Protein AF-A0A374VEP1-F1 (afdb_monomer)

pLDDT: mean 96.17, std 2.08, range [87.88, 98.56]

Mean predicted aligned error: 3.12 Å

Structure (mmCIF, N/CA/C/O backbone):
data_AF-A0A374VEP1-F1
#
_entry.id   AF-A0A374VEP1-F1
#
loop_
_atom_site.group_PDB
_atom_site.id
_atom_site.type_symbol
_atom_site.label_atom_id
_atom_site.label_alt_id
_atom_site.label_comp_id
_atom_site.label_asym_id
_atom_site.label_entity_id
_atom_site.label_seq_id
_atom_site.pdbx_PDB_ins_code
_atom_site.Cartn_x
_atom_site.Cartn_y
_atom_site.Cartn_z
_atom_site.occupancy
_atom_site.B_iso_or_equiv
_atom_site.auth_seq_id
_atom_site.auth_comp_id
_atom_site.auth_asym_id
_atom_site.auth_atom_id
_atom_site.pdbx_PDB_model_num
ATOM 1 N N . LEU A 1 1 ? -4.386 3.827 4.971 1.00 96.31 1 LEU A N 1
ATOM 2 C CA . LEU A 1 1 ? -3.338 3.300 5.8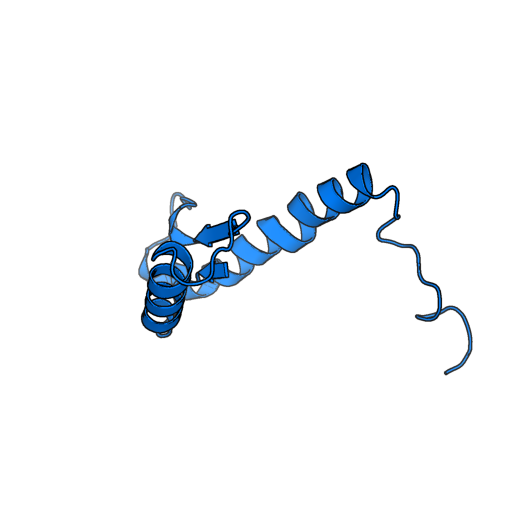70 1.00 96.31 1 LEU A CA 1
ATOM 3 C C . LEU A 1 1 ? -2.970 1.900 5.409 1.00 96.31 1 LEU A C 1
ATOM 5 O O . LEU A 1 1 ? -3.870 1.088 5.234 1.00 96.31 1 LEU A O 1
ATOM 9 N N . PHE A 1 2 ? -1.685 1.641 5.191 1.00 97.94 2 PHE A N 1
ATOM 10 C CA . PHE A 1 2 ? -1.167 0.296 4.948 1.00 97.94 2 PHE A CA 1
ATOM 11 C C . PHE A 1 2 ? -0.544 -0.196 6.246 1.00 97.94 2 PHE A C 1
ATOM 13 O O . PHE A 1 2 ? 0.223 0.555 6.840 1.00 97.94 2 PHE A O 1
ATOM 20 N N . MET A 1 3 ? -0.914 -1.394 6.694 1.00 98.31 3 MET A N 1
ATOM 21 C CA . MET A 1 3 ? -0.370 -1.990 7.912 1.00 98.31 3 MET A CA 1
ATOM 22 C C . MET A 1 3 ? 0.436 -3.235 7.553 1.00 98.31 3 MET A C 1
ATOM 24 O O . MET A 1 3 ? -0.096 -4.171 6.942 1.00 98.31 3 MET A O 1
ATOM 28 N N . GLY A 1 4 ? 1.719 -3.206 7.902 1.00 96.75 4 GLY A N 1
ATOM 29 C CA . GLY A 1 4 ? 2.648 -4.316 7.711 1.00 96.75 4 GLY A CA 1
ATOM 30 C C . GLY A 1 4 ? 2.676 -5.271 8.904 1.00 96.75 4 GLY A C 1
ATOM 31 O O . GLY A 1 4 ? 1.915 -5.138 9.868 1.00 96.75 4 GLY A O 1
ATOM 32 N N . GLU A 1 5 ? 3.583 -6.241 8.839 1.00 97.50 5 GLU A N 1
ATOM 33 C CA . GLU A 1 5 ? 3.802 -7.238 9.898 1.00 97.50 5 GLU A CA 1
ATOM 34 C C . GLU A 1 5 ? 5.245 -7.210 10.435 1.00 97.50 5 GLU A C 1
ATOM 36 O O . GLU A 1 5 ? 5.719 -8.191 11.000 1.00 97.50 5 GLU A O 1
ATOM 41 N N . ASP A 1 6 ? 5.951 -6.090 10.248 1.00 96.56 6 ASP A N 1
ATOM 42 C CA . ASP A 1 6 ? 7.312 -5.876 10.751 1.00 96.56 6 ASP A CA 1
ATOM 43 C C . ASP A 1 6 ? 7.341 -5.349 12.198 1.00 96.56 6 ASP A C 1
ATOM 45 O O . ASP A 1 6 ? 6.311 -5.176 12.863 1.00 96.56 6 ASP A O 1
ATOM 49 N N . GLU A 1 7 ? 8.543 -5.073 12.709 1.00 96.81 7 GLU A N 1
ATOM 50 C CA . GLU A 1 7 ? 8.754 -4.529 14.052 1.00 96.81 7 GLU A CA 1
ATOM 51 C C . GLU A 1 7 ? 8.065 -3.171 14.288 1.00 96.81 7 GLU A C 1
ATOM 53 O O . GLU A 1 7 ? 7.854 -2.768 15.439 1.00 96.81 7 GLU A O 1
ATOM 58 N N . ASN A 1 8 ? 7.671 -2.478 13.217 1.00 97.25 8 ASN A N 1
ATOM 59 C CA . ASN A 1 8 ? 7.030 -1.173 13.251 1.00 97.25 8 ASN A CA 1
ATOM 60 C C . ASN A 1 8 ? 5.500 -1.257 13.267 1.00 97.25 8 ASN A C 1
ATOM 62 O O . ASN A 1 8 ? 4.858 -0.213 13.382 1.00 97.25 8 ASN A O 1
ATOM 66 N N . ARG A 1 9 ? 4.890 -2.453 13.271 1.00 97.69 9 ARG A N 1
ATOM 67 C CA . ARG A 1 9 ? 3.423 -2.631 13.320 1.00 97.69 9 ARG A CA 1
ATOM 68 C C . ARG A 1 9 ? 2.731 -1.826 14.430 1.00 97.69 9 ARG A C 1
ATOM 70 O O . ARG A 1 9 ? 1.620 -1.332 14.253 1.00 97.69 9 ARG A O 1
ATOM 77 N N . LYS A 1 10 ? 3.398 -1.606 15.569 1.00 98.25 10 LYS A N 1
ATOM 78 C CA . LYS A 1 10 ? 2.870 -0.760 16.661 1.00 98.25 10 LYS A CA 1
ATOM 79 C C . LYS A 1 10 ? 2.669 0.705 16.251 1.00 98.25 10 LYS A C 1
ATOM 81 O O . LYS A 1 10 ? 1.799 1.386 16.796 1.00 98.25 10 LYS A O 1
ATOM 86 N N . LEU A 1 11 ? 3.474 1.212 15.320 1.00 98.56 11 LEU A N 1
ATOM 87 C CA . LEU A 1 11 ? 3.302 2.545 14.744 1.00 98.56 11 LEU A CA 1
ATOM 88 C C . LEU A 1 11 ? 2.057 2.592 13.854 1.00 98.56 11 LEU A C 1
ATOM 90 O O . LEU A 1 11 ? 1.271 3.536 13.969 1.00 98.56 11 LEU A O 1
ATOM 94 N N . ASP A 1 12 ? 1.830 1.549 13.055 1.00 98.31 12 ASP A N 1
ATOM 95 C CA . ASP A 1 12 ? 0.637 1.416 12.217 1.00 98.31 12 ASP A CA 1
ATOM 96 C C . ASP A 1 12 ? -0.637 1.336 13.065 1.00 98.31 12 ASP A C 1
ATOM 98 O O . ASP A 1 12 ? -1.615 2.036 12.801 1.00 98.31 12 ASP A O 1
ATOM 102 N N . GLU A 1 13 ? -0.622 0.542 14.138 1.00 98.38 13 GLU A N 1
ATOM 103 C CA . GLU A 1 13 ? -1.734 0.434 15.089 1.00 98.38 13 GLU A CA 1
ATOM 104 C C . GLU A 1 13 ? -2.040 1.776 15.764 1.00 98.38 13 GLU A C 1
ATOM 106 O O . GLU A 1 13 ? -3.206 2.159 15.902 1.00 98.38 13 GLU A O 1
ATOM 111 N N . ARG A 1 14 ? -1.003 2.540 16.129 1.00 98.25 14 ARG A N 1
ATOM 112 C CA . ARG A 1 14 ? -1.163 3.895 16.671 1.00 98.25 14 ARG A CA 1
ATOM 113 C C . ARG A 1 14 ? -1.796 4.839 15.645 1.00 98.25 14 ARG A C 1
ATOM 115 O O . ARG A 1 14 ? -2.679 5.617 16.012 1.00 98.25 14 ARG A O 1
ATOM 122 N N . ALA A 1 15 ? -1.369 4.779 14.383 1.00 97.31 15 ALA A N 1
ATOM 123 C CA . ALA A 1 15 ? -1.954 5.574 13.306 1.00 97.31 15 ALA A CA 1
ATOM 124 C C . ALA A 1 15 ? -3.421 5.186 13.060 1.00 97.31 15 ALA A C 1
ATOM 126 O O . ALA A 1 15 ? -4.281 6.065 12.999 1.00 97.31 15 ALA A O 1
ATOM 127 N N . ARG A 1 16 ? -3.730 3.882 13.014 1.00 97.00 16 ARG A N 1
ATOM 128 C CA . ARG A 1 16 ? -5.100 3.357 12.916 1.00 97.00 16 ARG A CA 1
ATOM 129 C C . ARG A 1 16 ? -5.971 3.897 14.041 1.00 97.00 16 ARG A C 1
ATOM 131 O O . ARG A 1 16 ? -7.013 4.475 13.755 1.00 97.00 16 ARG A O 1
ATOM 138 N N . ALA A 1 17 ? -5.526 3.772 15.290 1.00 96.19 17 ALA A N 1
ATOM 139 C CA . ALA A 1 17 ? -6.274 4.239 16.453 1.00 96.19 17 ALA A CA 1
ATOM 140 C C . ALA A 1 17 ? -6.564 5.746 16.397 1.00 96.19 17 ALA A C 1
ATOM 142 O O . ALA A 1 17 ? -7.657 6.171 16.766 1.00 96.19 17 ALA A O 1
ATOM 143 N N . PHE A 1 18 ? -5.611 6.557 15.927 1.00 96.00 18 PHE A N 1
ATOM 144 C CA . PHE A 1 18 ? -5.823 7.992 15.740 1.00 96.00 18 PHE A CA 1
ATOM 145 C C . PHE A 1 18 ? -6.872 8.281 14.656 1.00 96.00 18 PHE A C 1
ATOM 147 O O . PHE A 1 18 ? -7.825 9.015 14.922 1.00 96.00 18 PHE A O 1
ATOM 154 N N . LEU A 1 19 ? -6.732 7.662 13.478 1.00 95.19 19 LEU A N 1
ATOM 155 C CA . LEU A 1 19 ? -7.649 7.835 12.347 1.00 95.19 19 LEU A CA 1
ATOM 156 C C . LEU A 1 19 ? -9.080 7.401 12.705 1.00 95.19 19 LEU A C 1
ATOM 158 O O . LEU A 1 19 ? -10.037 8.106 12.407 1.00 95.19 19 LEU A O 1
ATOM 162 N N . THR A 1 20 ? -9.249 6.280 13.410 1.00 92.69 20 THR A N 1
ATOM 163 C CA . THR A 1 20 ? -10.579 5.732 13.729 1.00 92.69 20 THR A CA 1
ATOM 164 C C . THR A 1 20 ? -11.227 6.339 14.975 1.00 92.69 20 THR A C 1
ATOM 166 O O . THR A 1 20 ? -12.345 5.968 15.320 1.00 92.69 20 THR A O 1
ATOM 169 N N . ARG A 1 21 ? -10.561 7.266 15.678 1.00 92.88 21 ARG A N 1
ATOM 170 C CA . ARG A 1 21 ? -11.116 7.915 16.883 1.00 92.88 21 ARG A CA 1
ATOM 171 C C . ARG A 1 21 ? -12.224 8.929 16.561 1.00 92.88 21 ARG A C 1
ATOM 173 O O . ARG A 1 21 ? -12.899 9.394 17.475 1.00 92.88 21 ARG A O 1
ATOM 180 N N . GLY A 1 22 ? -12.384 9.311 15.292 1.00 87.88 22 GLY A N 1
ATOM 181 C CA . GLY A 1 22 ? -13.367 10.307 14.848 1.00 87.88 22 GLY A CA 1
ATOM 182 C C . GLY A 1 22 ? -12.958 11.761 15.112 1.00 87.88 22 GLY A C 1
ATOM 183 O O . GLY A 1 22 ? -13.752 12.668 14.894 1.00 87.88 22 GLY A O 1
ATOM 184 N N . VAL A 1 23 ? -11.724 12.002 15.571 1.00 91.44 23 VAL A N 1
ATOM 185 C CA . VAL A 1 23 ? -11.216 13.355 15.878 1.00 91.44 23 VAL A CA 1
ATOM 186 C C . VAL A 1 23 ? -10.754 14.127 14.644 1.00 91.44 23 VAL A C 1
ATOM 188 O O . VAL A 1 23 ? -10.594 15.341 14.722 1.00 91.44 23 VAL A O 1
ATOM 191 N N . THR A 1 24 ? -10.522 13.442 13.524 1.00 89.06 24 THR A N 1
ATOM 192 C CA . THR A 1 24 ? -10.099 14.072 12.266 1.00 89.06 24 THR A CA 1
ATOM 193 C C . THR A 1 24 ? -11.283 14.542 11.419 1.00 89.06 24 THR A C 1
ATOM 195 O O . THR A 1 24 ? -11.117 15.426 10.588 1.00 89.06 24 THR A O 1
ATOM 198 N N . GLY A 1 25 ? -12.484 13.997 11.653 1.00 91.94 25 GLY A N 1
ATOM 199 C CA . GLY A 1 25 ? -13.675 14.261 10.838 1.00 91.94 25 GLY A CA 1
ATOM 200 C C . GLY A 1 25 ? -13.693 13.529 9.490 1.00 91.94 25 GLY A C 1
ATOM 201 O O . GLY A 1 25 ? -14.662 13.673 8.746 1.00 91.94 25 GLY A O 1
ATOM 202 N N . ASP A 1 26 ? -12.664 12.733 9.185 1.00 92.12 26 ASP A N 1
ATOM 203 C CA . ASP A 1 26 ? -12.582 11.961 7.945 1.00 92.12 26 ASP A CA 1
ATOM 204 C C . ASP A 1 26 ? -13.617 10.830 7.938 1.00 92.12 2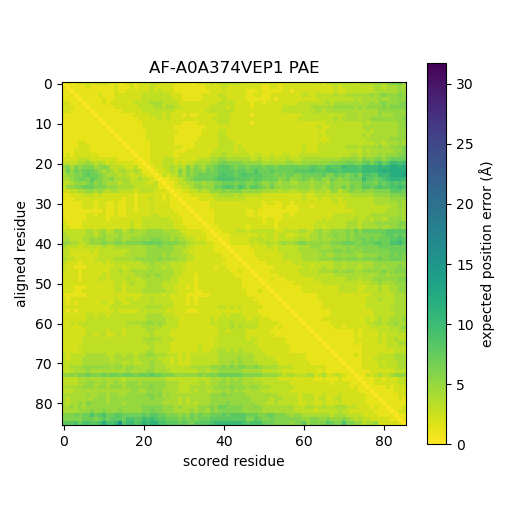6 ASP A C 1
ATOM 206 O O . ASP A 1 26 ? -13.835 10.147 8.943 1.00 92.12 26 ASP A O 1
ATOM 210 N N . THR A 1 27 ? -14.244 10.605 6.783 1.00 91.19 27 THR A N 1
ATOM 211 C CA . THR A 1 27 ? -15.281 9.568 6.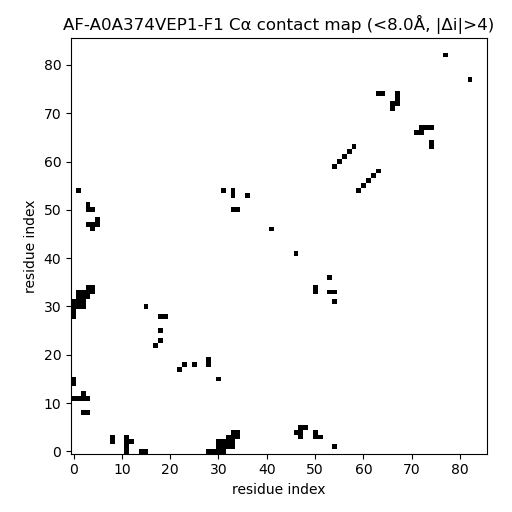60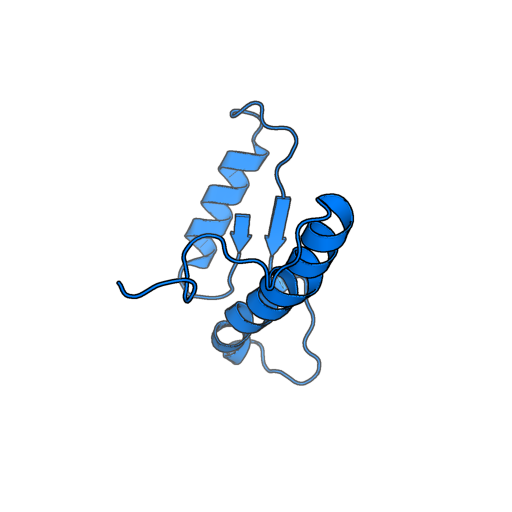2 1.00 91.19 27 THR A CA 1
ATOM 212 C C . THR A 1 27 ? -14.879 8.489 5.596 1.00 91.19 27 THR A C 1
ATOM 214 O O . THR A 1 27 ? -15.556 7.473 5.469 1.00 91.19 27 THR A O 1
ATOM 217 N N . ASP A 1 28 ? -13.752 8.676 4.915 1.00 92.44 28 ASP A N 1
ATOM 218 C CA . ASP A 1 28 ? -13.255 7.894 3.783 1.00 92.44 28 ASP A CA 1
ATOM 219 C C . ASP A 1 28 ? -11.907 7.213 4.085 1.00 92.44 28 ASP A C 1
ATOM 221 O O . ASP A 1 28 ? -11.048 7.009 3.221 1.00 92.44 28 ASP A O 1
ATOM 225 N N . ILE A 1 29 ? -11.722 6.809 5.341 1.00 95.31 29 ILE A N 1
ATOM 226 C CA . ILE A 1 29 ? -10.516 6.116 5.791 1.00 95.31 29 ILE A CA 1
ATOM 227 C C . ILE A 1 29 ? -10.514 4.681 5.252 1.00 95.31 29 ILE A C 1
ATOM 229 O O . ILE A 1 29 ? -11.329 3.848 5.641 1.00 95.31 29 ILE A O 1
ATOM 233 N N . ASN A 1 30 ? -9.528 4.369 4.411 1.00 95.69 30 ASN A N 1
ATOM 234 C CA . ASN A 1 30 ? -9.266 3.011 3.939 1.00 95.69 30 ASN A CA 1
ATOM 235 C C . ASN A 1 30 ? -8.052 2.423 4.668 1.00 95.69 30 ASN A C 1
ATOM 237 O O . ASN A 1 30 ? -6.970 3.023 4.675 1.00 95.69 30 ASN A O 1
ATOM 241 N N . ILE A 1 31 ? -8.219 1.249 5.274 1.00 97.00 31 ILE A N 1
ATOM 242 C CA . ILE A 1 31 ? -7.160 0.500 5.961 1.00 97.00 31 ILE A 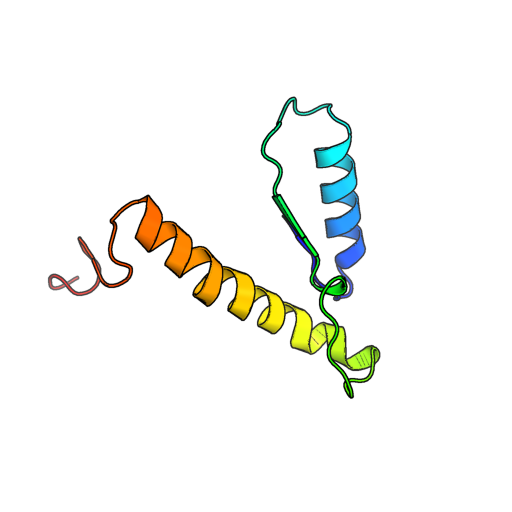CA 1
ATOM 243 C C . ILE A 1 31 ? -6.951 -0.806 5.201 1.00 97.00 31 ILE A C 1
ATOM 245 O O . ILE A 1 31 ? -7.912 -1.524 4.951 1.00 97.00 31 ILE A O 1
ATOM 249 N N . ILE A 1 32 ? -5.706 -1.099 4.835 1.00 97.88 32 ILE A N 1
ATOM 250 C CA . ILE A 1 32 ? -5.305 -2.399 4.298 1.00 97.88 32 ILE A CA 1
ATOM 251 C C . ILE A 1 32 ? -4.336 -3.004 5.303 1.00 97.88 32 ILE A C 1
ATOM 253 O O . ILE A 1 32 ? -3.195 -2.550 5.405 1.00 97.88 32 ILE A O 1
ATOM 257 N N . ASP A 1 33 ? -4.809 -3.993 6.055 1.00 97.94 33 ASP A N 1
ATOM 258 C CA . ASP A 1 33 ? -3.994 -4.753 6.996 1.00 97.94 33 ASP A CA 1
ATOM 259 C C . ASP A 1 33 ? -3.592 -6.085 6.365 1.00 97.94 33 ASP A C 1
ATOM 261 O O . ASP A 1 33 ? -4.431 -6.910 6.008 1.00 97.94 33 ASP A O 1
ATOM 265 N N . THR A 1 34 ? -2.290 -6.281 6.192 1.00 97.56 34 THR A N 1
ATOM 266 C CA . THR A 1 34 ? -1.741 -7.492 5.567 1.00 97.56 34 THR A CA 1
ATOM 267 C C . THR A 1 34 ? -2.019 -8.759 6.375 1.00 97.56 34 THR A C 1
ATOM 269 O O . THR A 1 34 ? -2.155 -9.833 5.783 1.00 97.56 34 THR A O 1
ATOM 272 N N . ALA A 1 35 ? -2.241 -8.625 7.686 1.00 96.25 35 ALA A N 1
ATOM 273 C CA . ALA A 1 35 ? -2.625 -9.725 8.565 1.00 96.25 35 ALA A CA 1
ATOM 274 C C . ALA A 1 35 ? -4.023 -10.302 8.250 1.00 96.25 35 ALA A C 1
ATOM 276 O O . ALA A 1 35 ? -4.318 -11.432 8.631 1.00 96.25 35 ALA A O 1
ATOM 277 N N . GLU A 1 36 ? -4.883 -9.574 7.523 1.00 96.81 36 GLU A N 1
ATOM 278 C CA . GLU A 1 36 ? -6.205 -10.070 7.098 1.00 96.81 36 GLU A CA 1
ATOM 279 C C . GLU A 1 36 ? -6.115 -11.123 5.975 1.00 96.81 36 GLU A C 1
ATOM 281 O O . GLU A 1 36 ? -7.096 -11.806 5.671 1.00 96.81 36 GLU A O 1
ATOM 286 N N . PHE A 1 37 ? -4.939 -11.285 5.359 1.00 95.50 37 PHE A N 1
ATOM 287 C CA . PHE A 1 37 ? -4.725 -12.175 4.223 1.00 95.50 37 PHE A CA 1
ATOM 288 C C . PHE A 1 37 ? -3.976 -13.444 4.650 1.00 95.50 37 PHE A C 1
ATOM 290 O O . PHE A 1 37 ? -2.779 -13.432 4.962 1.00 95.50 37 PHE A O 1
ATOM 297 N N . ALA A 1 38 ? -4.692 -14.569 4.630 1.00 93.00 38 ALA A N 1
ATOM 298 C CA . ALA A 1 38 ? -4.130 -15.883 4.920 1.00 93.00 38 ALA A CA 1
ATOM 299 C C . ALA A 1 38 ? -3.184 -16.353 3.801 1.00 93.00 38 ALA A C 1
ATOM 301 O O . ALA A 1 38 ? -3.492 -16.217 2.616 1.00 93.00 38 ALA A O 1
ATOM 302 N N . ILE A 1 39 ? -2.064 -16.970 4.188 1.00 93.31 39 ILE A N 1
ATOM 303 C CA . ILE A 1 39 ? -1.125 -17.632 3.271 1.00 93.31 39 ILE A CA 1
ATOM 304 C C . ILE A 1 39 ? -0.944 -19.074 3.757 1.00 93.31 39 ILE A C 1
ATOM 306 O O . ILE A 1 39 ? -0.104 -19.330 4.620 1.00 93.31 39 ILE A O 1
ATOM 310 N N . PRO A 1 40 ? -1.761 -20.022 3.266 1.00 94.50 40 PRO A N 1
ATOM 311 C CA . PRO A 1 40 ? -1.673 -21.412 3.692 1.00 94.50 40 PRO A CA 1
ATOM 312 C C . PRO A 1 40 ? -0.280 -21.994 3.433 1.00 94.50 40 PRO A C 1
ATOM 314 O O . PRO A 1 40 ? 0.229 -21.913 2.316 1.00 94.50 40 PRO A O 1
ATOM 317 N N . GLY A 1 41 ? 0.311 -22.606 4.460 1.00 94.94 41 GLY A N 1
ATOM 318 C CA . GLY A 1 41 ? 1.628 -23.244 4.373 1.00 94.94 41 GLY A CA 1
ATOM 319 C C . GLY A 1 41 ? 2.825 -22.306 4.561 1.00 94.94 41 GLY A C 1
ATOM 320 O O . GLY A 1 41 ? 3.949 -22.750 4.350 1.00 94.94 41 GLY A O 1
ATOM 321 N N . LEU A 1 42 ? 2.604 -21.044 4.941 1.00 95.31 42 LEU A N 1
ATOM 322 C CA . LEU A 1 42 ? 3.662 -20.129 5.371 1.00 95.31 42 LEU A CA 1
ATOM 323 C C . LEU A 1 42 ? 3.678 -20.045 6.900 1.00 95.31 42 LEU A C 1
ATOM 325 O O . LEU A 1 42 ? 2.645 -19.748 7.498 1.00 95.31 42 LEU A O 1
ATOM 329 N N . ASP A 1 43 ? 4.842 -20.261 7.510 1.00 96.38 43 ASP A N 1
ATOM 330 C CA . ASP A 1 43 ? 5.009 -20.051 8.948 1.00 96.38 43 ASP A CA 1
ATOM 331 C C . ASP A 1 43 ? 4.944 -18.555 9.289 1.00 96.38 43 ASP A C 1
ATOM 333 O O . ASP A 1 43 ? 5.468 -17.708 8.555 1.00 96.38 43 ASP A O 1
ATOM 337 N N . ASP A 1 44 ? 4.326 -18.230 10.427 1.00 93.31 44 ASP A N 1
ATOM 338 C CA . ASP A 1 44 ? 4.064 -16.845 10.839 1.00 93.31 44 ASP A CA 1
ATOM 339 C C . ASP A 1 44 ? 5.343 -15.998 10.934 1.00 93.31 44 ASP A C 1
ATOM 341 O O . ASP A 1 44 ? 5.318 -14.806 10.629 1.00 93.31 44 ASP A O 1
ATOM 345 N N . GLU A 1 45 ? 6.486 -16.606 11.275 1.00 94.94 45 GLU A N 1
ATOM 346 C CA . GLU A 1 45 ? 7.771 -15.901 11.372 1.00 94.94 45 GLU A CA 1
ATOM 347 C C . GLU A 1 45 ? 8.234 -15.284 10.042 1.00 94.94 45 GLU A C 1
ATOM 349 O O . GLU A 1 45 ? 8.935 -14.272 10.038 1.00 94.94 45 GLU A O 1
ATOM 354 N N . PHE A 1 46 ? 7.807 -15.838 8.903 1.00 95.75 46 PHE A N 1
ATOM 355 C CA . PHE A 1 46 ? 8.169 -15.327 7.579 1.00 95.75 46 PHE A CA 1
ATOM 356 C C . PHE A 1 46 ? 7.190 -14.277 7.051 1.00 95.75 46 PHE A C 1
ATOM 358 O O . PHE A 1 46 ? 7.459 -13.650 6.020 1.00 95.75 46 PHE A O 1
ATOM 365 N N . ARG A 1 47 ? 6.067 -14.033 7.738 1.00 96.12 47 ARG A N 1
ATOM 366 C CA . ARG A 1 47 ? 5.060 -13.063 7.282 1.00 96.12 47 ARG A CA 1
ATOM 367 C C . ARG A 1 47 ? 5.599 -11.641 7.213 1.00 96.12 47 ARG A C 1
ATOM 369 O O . ARG A 1 47 ? 5.220 -10.909 6.301 1.00 96.12 47 ARG A O 1
ATOM 376 N N . VAL A 1 48 ? 6.563 -11.280 8.064 1.00 96.38 48 VAL A N 1
ATOM 377 C CA . VAL A 1 48 ? 7.263 -9.987 7.976 1.00 96.38 48 VAL A CA 1
ATOM 378 C C . VAL A 1 48 ? 7.872 -9.754 6.588 1.00 96.38 48 VAL A C 1
ATOM 380 O O . VAL A 1 48 ? 7.729 -8.670 6.027 1.00 96.38 48 VAL A O 1
ATOM 383 N N . ILE A 1 49 ? 8.458 -10.793 5.984 1.00 95.94 49 ILE A N 1
ATOM 384 C CA . ILE A 1 49 ? 9.105 -10.727 4.665 1.00 95.94 49 ILE A CA 1
ATOM 385 C C . ILE A 1 49 ? 8.063 -10.585 3.551 1.00 95.94 49 ILE A C 1
ATOM 387 O O . ILE A 1 49 ? 8.284 -9.870 2.575 1.00 95.94 49 ILE A O 1
ATOM 391 N N . VAL A 1 50 ? 6.927 -11.274 3.684 1.00 95.94 50 VAL A N 1
ATOM 392 C CA . VAL A 1 50 ? 5.915 -11.381 2.622 1.00 95.94 50 VAL A CA 1
ATOM 393 C C . VAL A 1 50 ? 4.868 -10.264 2.694 1.00 95.94 50 VAL A C 1
ATOM 395 O O . VAL A 1 50 ? 4.273 -9.924 1.670 1.00 95.94 50 VAL A O 1
ATOM 398 N N . SER A 1 51 ? 4.665 -9.629 3.852 1.00 96.25 51 SER A N 1
ATOM 399 C CA . SER A 1 51 ? 3.675 -8.554 4.024 1.00 96.25 51 SER A CA 1
ATOM 400 C C . SER A 1 51 ? 3.791 -7.416 2.984 1.00 96.25 51 SER A C 1
ATOM 402 O O . SER A 1 51 ? 2.759 -7.026 2.423 1.00 96.25 51 SER A O 1
ATOM 404 N N . PRO A 1 52 ? 4.989 -6.948 2.560 1.00 96.12 52 PRO A N 1
ATOM 405 C CA . PRO A 1 52 ? 5.096 -5.943 1.498 1.00 96.12 52 PRO A CA 1
ATOM 406 C C . PRO A 1 52 ? 4.680 -6.474 0.115 1.00 96.12 52 PRO A C 1
ATOM 408 O O . PRO A 1 52 ? 4.214 -5.712 -0.737 1.00 96.12 52 PRO A O 1
ATOM 411 N N . TRP A 1 53 ? 4.816 -7.781 -0.136 1.00 96.19 53 TRP A N 1
ATOM 412 C CA . TRP A 1 53 ? 4.358 -8.408 -1.380 1.00 96.19 53 TRP A CA 1
ATOM 413 C C . TRP A 1 53 ? 2.837 -8.519 -1.425 1.00 96.19 53 TRP A C 1
ATOM 415 O O . TRP A 1 53 ? 2.250 -8.252 -2.475 1.00 96.19 53 TRP A O 1
ATOM 425 N N . ILE A 1 54 ? 2.192 -8.816 -0.290 1.00 96.69 54 ILE A N 1
ATOM 426 C CA . ILE A 1 54 ? 0.727 -8.751 -0.168 1.00 96.69 54 ILE A CA 1
ATOM 427 C C . ILE A 1 54 ? 0.254 -7.344 -0.560 1.00 96.69 54 ILE A C 1
ATOM 429 O O . ILE A 1 54 ? -0.584 -7.202 -1.453 1.00 96.69 54 ILE A O 1
ATOM 433 N N . LEU A 1 55 ? 0.853 -6.293 0.018 1.00 96.94 55 LEU A N 1
ATOM 434 C CA . LEU A 1 55 ? 0.536 -4.903 -0.344 1.00 96.94 55 LEU A CA 1
ATOM 435 C C . LEU A 1 55 ? 0.771 -4.616 -1.828 1.00 96.94 55 LEU A C 1
ATOM 437 O O . LEU A 1 55 ? -0.056 -3.963 -2.464 1.00 96.94 55 LEU A O 1
ATOM 441 N N . THR A 1 56 ? 1.867 -5.122 -2.397 1.00 97.50 56 THR A N 1
ATOM 442 C CA . THR A 1 56 ? 2.182 -4.939 -3.819 1.00 97.50 56 THR A CA 1
ATOM 443 C C . THR A 1 56 ? 1.061 -5.488 -4.699 1.00 97.50 56 THR A C 1
ATOM 445 O O . THR A 1 56 ? 0.563 -4.765 -5.561 1.00 97.50 56 THR A O 1
ATOM 448 N N . VAL A 1 57 ? 0.596 -6.717 -4.462 1.00 96.69 57 VAL A N 1
ATOM 449 C CA . VAL A 1 57 ? -0.489 -7.322 -5.255 1.00 96.69 57 VAL A CA 1
ATOM 450 C C . VAL A 1 57 ? -1.805 -6.557 -5.079 1.00 96.69 57 VAL A C 1
ATOM 452 O O . VAL A 1 57 ? -2.505 -6.279 -6.056 1.00 96.69 57 VAL A O 1
ATOM 455 N N . LEU A 1 58 ? -2.143 -6.158 -3.853 1.00 97.31 58 LEU A N 1
ATOM 456 C CA . LEU A 1 58 ? -3.385 -5.428 -3.585 1.00 97.31 58 LEU A CA 1
ATOM 457 C C . LEU A 1 58 ? -3.396 -4.038 -4.234 1.00 97.31 58 LEU A C 1
ATOM 459 O O . LEU A 1 58 ? -4.397 -3.644 -4.834 1.00 97.31 58 LEU A O 1
ATOM 463 N N . VAL A 1 59 ? -2.294 -3.295 -4.133 1.00 97.00 59 VAL A N 1
ATOM 464 C CA . VAL A 1 59 ? -2.248 -1.877 -4.514 1.00 97.00 59 VAL A CA 1
ATOM 465 C C . VAL A 1 59 ? -1.794 -1.688 -5.959 1.00 97.00 59 VAL A C 1
ATOM 467 O O . VAL A 1 59 ? -2.447 -0.979 -6.725 1.00 97.00 59 VAL A O 1
ATOM 470 N N . THR A 1 60 ? -0.685 -2.316 -6.351 1.00 96.50 60 THR A N 1
ATOM 471 C CA . THR A 1 60 ? -0.070 -2.069 -7.667 1.00 96.50 60 THR A CA 1
ATOM 472 C C . THR A 1 60 ? -0.759 -2.823 -8.799 1.00 96.50 60 THR A C 1
ATOM 474 O O . THR A 1 60 ? -0.749 -2.340 -9.930 1.00 96.50 60 THR A O 1
ATOM 477 N N . ASP A 1 61 ? -1.397 -3.959 -8.503 1.00 96.25 61 ASP A N 1
ATOM 478 C CA . ASP A 1 61 ? -2.188 -4.706 -9.481 1.00 96.25 61 ASP A CA 1
ATOM 479 C C . ASP A 1 61 ? -3.681 -4.391 -9.331 1.00 96.25 61 ASP A C 1
ATOM 481 O O . ASP A 1 61 ? -4.253 -3.660 -10.144 1.00 96.25 61 ASP A O 1
ATOM 485 N N . ARG A 1 62 ? -4.330 -4.875 -8.265 1.00 97.00 62 ARG A N 1
ATOM 486 C CA . ARG A 1 62 ? -5.798 -4.818 -8.162 1.00 97.00 62 ARG A CA 1
ATOM 487 C C . ARG A 1 62 ? -6.332 -3.391 -8.097 1.00 97.00 62 ARG A C 1
ATOM 489 O O . ARG A 1 62 ? -7.153 -3.012 -8.935 1.00 97.00 62 ARG A O 1
ATOM 496 N N . LEU A 1 63 ? -5.883 -2.600 -7.123 1.00 97.31 63 LEU A N 1
ATOM 497 C CA . LEU A 1 63 ? -6.386 -1.242 -6.924 1.00 97.31 63 LEU A CA 1
ATOM 498 C C . LEU A 1 63 ? -6.092 -0.355 -8.139 1.00 97.31 63 LEU A C 1
ATOM 500 O O . LEU A 1 63 ? -6.996 0.316 -8.635 1.00 97.31 63 LEU A O 1
ATOM 504 N N . ALA A 1 64 ? -4.868 -0.410 -8.674 1.00 97.88 64 ALA A N 1
ATOM 505 C CA . ALA A 1 64 ? -4.472 0.365 -9.848 1.00 97.88 64 ALA A CA 1
ATOM 506 C C . ALA A 1 64 ? -5.381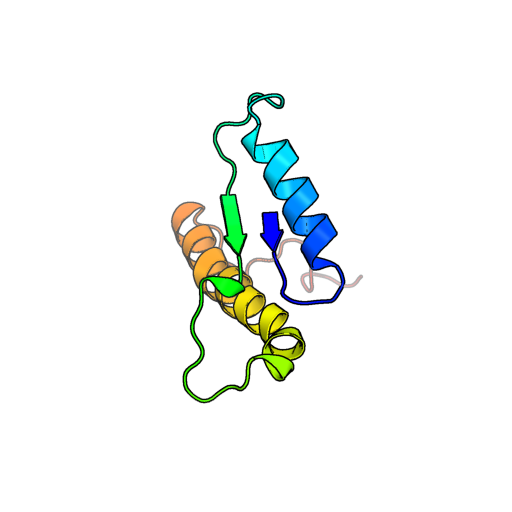 0.113 -11.067 1.00 97.88 64 ALA A C 1
ATOM 508 O O . ALA A 1 64 ? -5.785 1.064 -11.740 1.00 97.88 64 ALA A O 1
ATOM 509 N N . ARG A 1 65 ? -5.764 -1.145 -11.331 1.00 97.50 65 ARG A N 1
ATOM 510 C CA . ARG A 1 65 ? -6.668 -1.500 -1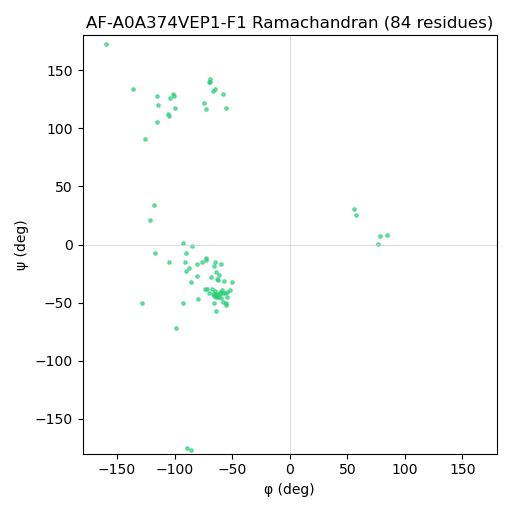2.444 1.00 97.50 65 ARG A CA 1
ATOM 511 C C . ARG A 1 65 ? -8.088 -0.982 -12.254 1.00 97.50 65 ARG A C 1
ATOM 513 O O . ARG A 1 65 ? -8.713 -0.521 -13.214 1.00 97.50 65 ARG A O 1
ATOM 520 N N . TYR A 1 66 ? -8.602 -1.016 -11.027 1.00 97.56 66 TYR A N 1
ATOM 521 C CA . TYR A 1 66 ? -9.901 -0.413 -10.734 1.00 97.56 66 TYR A CA 1
ATOM 522 C C . TYR A 1 66 ? -9.857 1.110 -10.884 1.00 97.56 66 TYR A C 1
ATOM 524 O O . TYR A 1 66 ? -10.746 1.679 -11.517 1.00 97.56 66 TYR A O 1
ATOM 532 N N . TYR A 1 67 ? -8.797 1.765 -10.405 1.00 97.81 67 TYR A N 1
ATOM 533 C CA . TYR A 1 67 ? -8.600 3.204 -10.600 1.00 97.81 67 TYR A CA 1
ATOM 534 C C . TYR A 1 67 ? -8.535 3.580 -12.084 1.00 97.81 67 TYR A C 1
ATOM 536 O O . TYR A 1 67 ? -9.231 4.504 -12.500 1.00 97.81 67 TYR A O 1
ATOM 544 N N . GLU A 1 68 ? -7.776 2.848 -12.903 1.00 98.25 68 GLU A N 1
ATOM 545 C CA . GLU A 1 68 ? -7.744 3.007 -14.369 1.00 98.25 68 GLU A CA 1
ATOM 546 C C . GLU A 1 68 ? -9.151 2.904 -14.976 1.00 98.25 68 GLU A C 1
ATOM 548 O O . GLU A 1 68 ? -9.564 3.748 -15.776 1.00 98.25 68 GLU A O 1
ATOM 553 N N . THR A 1 69 ? -9.924 1.907 -14.540 1.00 97.56 69 THR A N 1
ATOM 554 C CA . THR A 1 69 ? -11.285 1.661 -15.033 1.00 97.56 69 THR A CA 1
ATOM 555 C C . THR A 1 69 ? -12.246 2.796 -14.685 1.00 97.56 69 THR A C 1
ATOM 557 O O . THR A 1 69 ? -13.082 3.156 -15.518 1.00 97.56 69 THR A O 1
ATOM 560 N N . VAL A 1 70 ? -12.152 3.359 -13.479 1.00 98.12 70 VAL A N 1
ATOM 561 C CA . VAL A 1 70 ? -13.054 4.417 -12.997 1.00 98.12 70 VAL A CA 1
ATOM 562 C C . VAL A 1 70 ? -12.654 5.781 -13.556 1.00 98.12 70 VAL A C 1
ATOM 564 O O . VAL A 1 70 ? -13.498 6.501 -14.082 1.00 98.12 70 VAL A O 1
ATOM 567 N N . THR A 1 71 ? -11.366 6.118 -13.508 1.00 98.06 71 THR A N 1
ATOM 568 C CA . THR A 1 71 ? -10.848 7.420 -13.966 1.00 98.06 71 THR A CA 1
ATOM 569 C C . THR A 1 71 ? -10.757 7.536 -15.486 1.00 98.06 71 THR A C 1
ATOM 571 O O . THR A 1 71 ? -10.595 8.639 -16.003 1.00 98.06 71 THR A O 1
ATOM 574 N N . LYS A 1 72 ? -10.833 6.407 -16.208 1.00 97.50 72 LYS A N 1
ATOM 575 C CA . LYS A 1 72 ? -10.582 6.312 -17.657 1.00 97.50 72 LYS A CA 1
ATOM 576 C C . LYS A 1 72 ? -9.185 6.800 -18.054 1.00 97.50 72 LYS A C 1
ATOM 578 O O . LYS A 1 72 ? -8.960 7.194 -19.197 1.00 97.50 72 LYS A O 1
ATOM 583 N N . HIS A 1 73 ? -8.238 6.747 -17.119 1.00 97.44 73 HIS A N 1
ATOM 584 C CA . HIS A 1 73 ? -6.854 7.128 -17.339 1.00 97.44 73 HIS A CA 1
ATOM 585 C C . HIS A 1 73 ? -5.965 5.887 -17.428 1.00 97.44 73 HIS A C 1
ATOM 587 O O . HIS A 1 73 ? -5.776 5.178 -16.443 1.00 97.44 73 HIS A O 1
ATOM 593 N N . ASN A 1 74 ? -5.420 5.628 -18.618 1.00 95.69 74 ASN A N 1
ATOM 594 C CA . ASN A 1 74 ? -4.621 4.433 -18.891 1.00 95.69 74 ASN A CA 1
ATOM 595 C C . ASN A 1 74 ? -3.299 4.437 -18.095 1.00 95.69 74 ASN A C 1
ATOM 597 O O . ASN A 1 74 ? -2.541 5.404 -18.156 1.00 95.69 74 ASN A O 1
ATOM 601 N N . LEU A 1 75 ? -2.960 3.330 -17.430 1.00 97.19 75 LEU A N 1
ATOM 602 C CA . LEU A 1 75 ? -1.744 3.172 -16.616 1.00 97.19 75 LEU A CA 1
ATOM 603 C C . LEU A 1 75 ? -0.433 3.245 -17.408 1.00 97.19 75 LEU A C 1
ATOM 605 O O . LEU A 1 75 ? 0.633 3.404 -16.814 1.00 97.19 75 LEU A O 1
ATOM 609 N N . LYS A 1 76 ? -0.479 3.128 -18.736 1.00 96.62 76 LYS A N 1
ATOM 610 C CA . LYS A 1 76 ? 0.656 3.299 -19.657 1.00 96.62 76 LYS A CA 1
ATOM 611 C C . LYS A 1 76 ? 0.801 4.731 -20.163 1.00 96.62 76 LYS A C 1
ATOM 613 O O . LYS A 1 76 ? 1.848 5.065 -20.705 1.00 96.62 76 LYS A O 1
ATOM 618 N N . TYR A 1 77 ? -0.217 5.576 -20.003 1.00 96.69 77 TYR A N 1
ATOM 619 C CA . TYR A 1 77 ? -0.162 6.954 -20.477 1.00 96.69 77 TYR A CA 1
ATOM 620 C C . TYR A 1 77 ? 0.905 7.750 -19.718 1.00 96.69 77 TYR A C 1
ATOM 622 O O . TYR A 1 77 ? 0.980 7.698 -18.489 1.00 96.69 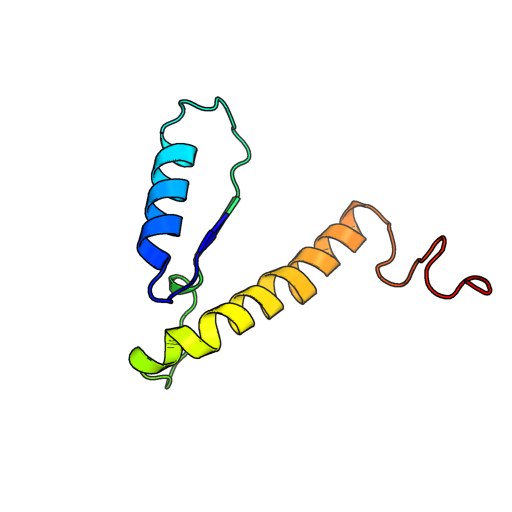77 TYR A O 1
ATOM 630 N N . ARG A 1 78 ? 1.733 8.506 -20.439 1.00 97.75 78 ARG A N 1
ATOM 631 C CA . ARG A 1 78 ? 2.743 9.409 -19.874 1.00 97.75 78 ARG A CA 1
ATOM 632 C C . ARG A 1 78 ? 2.704 10.730 -20.639 1.00 97.75 78 ARG A C 1
ATOM 634 O O 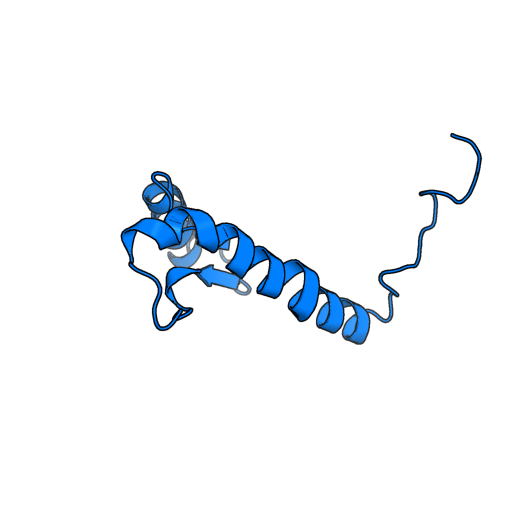. ARG A 1 78 ? 2.671 10.720 -21.862 1.00 97.75 78 ARG A O 1
ATOM 641 N N . ARG A 1 79 ? 2.715 11.861 -19.921 1.00 97.62 79 ARG A N 1
ATOM 642 C CA . ARG A 1 79 ? 2.848 13.209 -20.522 1.00 97.62 79 ARG A CA 1
ATOM 643 C C . ARG A 1 79 ? 4.301 13.619 -20.743 1.00 97.62 79 ARG A C 1
ATOM 645 O O . ARG A 1 79 ? 4.581 14.344 -21.685 1.00 97.62 79 ARG A O 1
ATOM 652 N N . TYR A 1 80 ? 5.192 13.162 -19.861 1.00 97.75 80 TYR A N 1
ATOM 653 C CA . TYR A 1 80 ? 6.598 13.574 -19.832 1.00 97.75 80 TYR A CA 1
ATOM 654 C C . TYR A 1 80 ? 7.549 12.374 -19.830 1.00 97.75 80 TYR A C 1
ATOM 656 O O . TYR A 1 80 ? 8.425 12.293 -20.680 1.00 97.75 80 TYR A O 1
ATOM 664 N N . TYR A 1 81 ? 7.335 11.402 -18.932 1.00 97.62 81 TYR A N 1
ATOM 665 C CA . TYR A 1 81 ? 8.209 10.231 -18.799 1.00 97.62 81 TYR A CA 1
ATOM 666 C C . TYR A 1 81 ? 8.359 9.463 -20.131 1.00 97.62 81 TYR A C 1
ATOM 668 O O . TYR A 1 81 ? 7.368 8.950 -20.661 1.00 97.62 81 TYR A O 1
ATOM 676 N N . HIS A 1 82 ? 9.587 9.400 -20.660 1.00 95.88 82 HIS A N 1
ATOM 677 C CA . HIS A 1 82 ? 9.972 8.844 -21.972 1.00 95.88 82 HIS A CA 1
ATOM 678 C C . HIS A 1 82 ? 9.253 9.442 -23.193 1.00 95.88 82 HIS A C 1
ATOM 680 O O . HIS A 1 82 ? 9.014 8.730 -24.165 1.00 95.88 82 HIS A O 1
ATOM 686 N N . GLN A 1 83 ? 8.851 10.717 -23.156 1.00 97.62 83 GLN A N 1
ATOM 687 C CA . GLN A 1 83 ? 8.184 11.371 -24.298 1.00 97.62 83 GLN A CA 1
ATOM 688 C C . GLN A 1 83 ? 9.085 12.353 -25.072 1.00 97.62 83 GLN A C 1
ATOM 690 O O . GLN A 1 83 ? 8.735 12.750 -26.180 1.00 97.62 83 GLN A O 1
ATOM 695 N N . PHE A 1 84 ? 10.225 12.752 -24.505 1.00 97.12 84 PHE A N 1
ATOM 696 C CA . PHE A 1 84 ? 11.244 13.618 -25.112 1.00 97.12 84 PHE A CA 1
ATOM 697 C C . PHE A 1 84 ? 12.581 13.418 -24.384 1.00 97.12 84 PHE A C 1
ATOM 699 O O . PHE A 1 84 ? 12.627 12.704 -23.384 1.00 97.12 84 PHE A O 1
ATOM 706 N N . ASP A 1 85 ? 13.651 14.019 -24.899 1.00 96.75 85 ASP A N 1
ATOM 707 C CA . ASP A 1 85 ? 14.987 13.971 -24.297 1.00 96.75 85 ASP A CA 1
ATOM 708 C C . ASP A 1 85 ? 15.051 14.871 -23.050 1.00 96.75 85 ASP A C 1
ATOM 710 O O . ASP A 1 85 ? 14.737 16.064 -23.135 1.00 96.75 85 ASP A O 1
ATOM 714 N N . TYR A 1 86 ? 15.381 14.280 -21.898 1.00 95.00 86 TYR A N 1
ATOM 715 C CA . TYR A 1 86 ? 15.544 14.944 -20.601 1.00 95.00 86 TYR A CA 1
ATOM 716 C C . TYR A 1 86 ? 16.467 14.148 -19.671 1.00 95.00 86 TYR A C 1
ATOM 718 O O . TYR A 1 86 ? 16.579 12.911 -19.840 1.00 95.00 86 TYR A O 1
#

Secondary structure (DSSP, 8-state):
-EE-SSTTHHHHHHHHHHHTTSSS--S----EEGGGS--TT--GGGHHHHHHHHHHIIIIIIIHHHHHHHH---TT--SSTTTS--

Radius of gyration: 17.15 Å; Cα contacts (8 Å, |Δi|>4): 61; chains: 1; bounding box: 31×38×42 Å

Sequence (86 aa):
LFMGEDENRKLDERARAFLTRGVTGDTDINIIDTAEFAIPGLDDEFRVIVSPWILTVLVTDRLARYYETVTKHNLKYRRYYHQFDY

Solvent-accessible surface area (backbone atoms only — not comparable to full-atom values): 5468 Å² total; per-residue (Å²): 86,76,33,61,56,48,96,59,34,67,58,40,52,52,50,50,55,54,64,73,64,60,80,78,73,75,86,81,83,59,78,48,54,42,85,79,59,86,60,92,94,60,63,74,86,53,42,43,74,46,26,63,54,53,49,43,51,51,47,71,47,55,46,45,53,52,49,26,68,72,72,71,49,63,90,83,68,64,91,56,77,89,69,66,95,127

Foldseek 3Di:
DEAADDPCNVVVVVVVCVVPVCPVVDDPDDYHYLVVDDDPPDDPVCRNVCRVVSVCCVPVPVVVVVCCVVVVPDPPDDPPVPPDDD

Nearest PDB structures (foldseek):
  2a3n-assembly1_A-2  TM=9.306E-01  e=6.995E-06  Salmonella enterica subsp. enterica serovar Typhimurium str. LT2
  3eua-assembly4_G  TM=8.680E-01  e=3.895E-03  Bacillus subtilis
  5im5-assembly1_K  TM=2.838E-01  e=4.345E+00  Methanocaldococcus jannaschii DSM 2661